Protein AF-A0A0E3S5M7-F1 (afdb_monomer)

Mean predicted aligned error: 16.21 Å

Solvent-accessible surface area (backbone atoms only — not comparable to full-atom values): 11281 Å² total; per-residue (Å²): 143,84,86,84,84,85,82,88,85,82,85,86,76,91,77,83,88,76,83,90,78,82,88,86,84,90,83,92,79,92,79,84,90,77,84,80,77,73,79,74,72,77,73,75,76,74,72,81,72,80,77,76,93,57,102,46,63,68,57,53,36,51,53,53,27,51,52,25,49,52,51,40,53,49,51,66,72,47,45,92,82,45,56,69,70,59,46,53,54,50,47,50,53,25,43,53,44,33,51,52,28,48,52,50,50,44,69,77,42,43,80,60,30,58,74,75,38,46,71,57,46,53,52,50,50,41,59,77,72,57,74,65,90,90,60,58,62,69,62,48,44,56,54,47,55,52,56,50,51,56,51,53,51,50,42,38,75,75,55,75,36,75,83,59,70,73,78,80,71,75,79,78,132

Sequence (173 aa):
MKIQIENNIICEYKLKKYKGDKMDYDTTREKNTGENETYGGAHPELQDLPLPQTDNMLYSILNSLNQNIANFHAYLKFKSYISEETLNTELLKKSMGIHRDFSALLLHTKEEMVFISPDLLEKAEKMLFKGEAGTDFIKYTCKMSKIINDYKGMLYREGYLPDFKWQFMSTDI

Organism: NCBI:txid1434111

Secondary structure (DSSP, 8-state):
------------------------------------------------PPPP--S-HHHHHHHHHHHHHHHHHHHHHTGGGS-HHHHHHHHHHHHHHHHHHHHHHHHHHHHHHHHH-HHHHHHHHHHHH-PPTT--HHHHHHHHHHHHHHHHHHHHHTTSSTTS-GGG-----

Nearest PDB structures (foldseek):
  6dg6-assembly6_F  TM=5.466E-01  e=2.170E+00  synthetic construct
  2e9x-assembly1_A  TM=4.925E-01  e=1.277E+00  Homo sapiens
  6dg6-assembly5_E  TM=5.599E-01  e=3.318E+00  synthetic construct
  3rkg-assembly1_A  TM=4.048E-01  e=2.984E+00  Saccharomyces cerevisiae

Foldseek 3Di:
DDDDDDDDDDDDDDDDDDDDDDDDDDDDDDDDDDDPPPCPPPPVPPPPDDQDDDPDSLVSLVVQLLVLVVVLVVLVVCVVVDDPVVSVVSNVVSLVSNLVSLVVNCVVCVVVCVVQPVPLNVVLCCLNPVDDPPDDSSVSSVVNVVSSLVVVVSCVVVPVPVVVPPPSVPPDD

Radius of gyration: 24.68 Å; Cα contacts (8 Å, |Δi|>4): 71; chains: 1; bounding box: 79×31×65 Å

Structure (mmCIF, N/CA/C/O backbone):
data_AF-A0A0E3S5M7-F1
#
_entry.id   AF-A0A0E3S5M7-F1
#
loop_
_atom_site.group_PDB
_atom_site.id
_atom_site.type_symbol
_atom_site.label_atom_id
_atom_site.label_alt_id
_atom_site.label_comp_id
_atom_site.label_asym_id
_atom_site.label_entity_id
_atom_site.label_seq_id
_atom_site.pdbx_PDB_ins_code
_atom_site.Cartn_x
_atom_site.Cartn_y
_atom_site.Cartn_z
_atom_site.occupancy
_atom_site.B_iso_or_equiv
_atom_site.auth_seq_id
_atom_site.auth_comp_id
_atom_site.auth_asym_id
_atom_site.auth_atom_id
_atom_site.pdbx_PDB_model_num
ATOM 1 N N . MET A 1 1 ? -1.769 2.711 -42.577 1.00 37.72 1 MET A N 1
ATOM 2 C CA . MET A 1 1 ? -2.398 1.646 -41.770 1.00 37.72 1 MET A CA 1
ATOM 3 C C . MET A 1 1 ? -2.622 2.221 -40.376 1.00 37.72 1 MET A C 1
ATOM 5 O O . MET A 1 1 ? -1.666 2.371 -39.633 1.00 37.72 1 MET A O 1
ATOM 9 N N . LYS A 1 2 ? -3.835 2.721 -40.108 1.00 29.19 2 LYS A N 1
ATOM 10 C CA . LYS A 1 2 ? -4.235 3.354 -38.840 1.00 29.19 2 LYS A CA 1
ATOM 11 C C . LYS A 1 2 ? -5.115 2.356 -38.095 1.00 29.19 2 LYS A C 1
ATOM 13 O O . LYS A 1 2 ? -6.069 1.866 -38.690 1.00 29.19 2 LYS A O 1
ATOM 18 N N . ILE A 1 3 ? -4.791 2.058 -36.842 1.00 31.06 3 ILE A N 1
ATOM 19 C CA . ILE A 1 3 ? -5.650 1.269 -35.957 1.00 31.06 3 ILE A CA 1
ATOM 20 C C 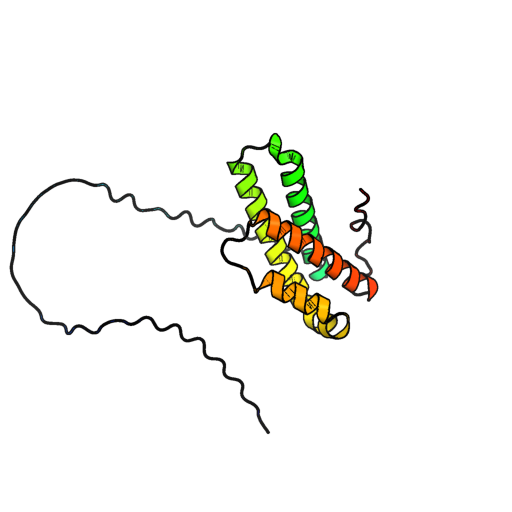. ILE A 1 3 ? -6.232 2.244 -34.935 1.00 31.06 3 ILE A C 1
ATOM 22 O O . ILE A 1 3 ? -5.521 2.789 -34.097 1.00 31.06 3 ILE A O 1
ATOM 26 N N . GLN A 1 4 ? -7.524 2.507 -35.104 1.00 30.06 4 GLN A N 1
ATOM 27 C CA . GLN A 1 4 ? -8.412 3.186 -34.169 1.00 30.06 4 GLN A CA 1
ATOM 28 C C . GLN A 1 4 ? -8.828 2.162 -33.109 1.00 30.06 4 GLN A C 1
ATOM 30 O O . GLN A 1 4 ? -9.297 1.084 -33.466 1.00 30.06 4 GLN A O 1
ATOM 35 N N . ILE A 1 5 ? -8.667 2.490 -31.829 1.00 36.12 5 ILE A N 1
ATOM 36 C CA . ILE A 1 5 ? -9.294 1.747 -30.733 1.00 36.12 5 ILE A CA 1
ATOM 37 C C . ILE A 1 5 ? -10.218 2.728 -30.019 1.00 36.12 5 ILE A C 1
ATOM 39 O O . ILE A 1 5 ? -9.785 3.556 -29.222 1.00 36.12 5 ILE A O 1
ATOM 43 N N . GLU A 1 6 ? -11.495 2.655 -30.377 1.00 35.19 6 GLU A N 1
ATOM 44 C CA . GLU A 1 6 ? -12.609 3.194 -29.605 1.00 35.19 6 GLU A CA 1
ATOM 45 C C . GLU A 1 6 ? -12.968 2.166 -28.528 1.00 35.19 6 GLU A C 1
ATOM 47 O O . GLU A 1 6 ? -13.180 1.000 -28.847 1.00 35.19 6 GLU A O 1
ATOM 52 N N . ASN A 1 7 ? -13.070 2.583 -27.265 1.00 35.44 7 ASN A N 1
ATOM 53 C CA . ASN A 1 7 ? -13.771 1.811 -26.240 1.00 35.44 7 ASN A CA 1
ATOM 54 C C . ASN A 1 7 ? -1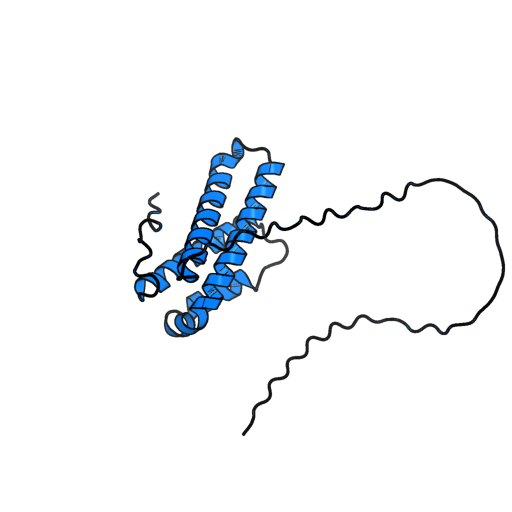4.783 2.717 -25.538 1.00 35.44 7 ASN A C 1
ATOM 56 O O . ASN A 1 7 ? -14.455 3.522 -24.669 1.00 35.44 7 ASN A O 1
ATOM 60 N N . ASN A 1 8 ? -16.025 2.563 -25.994 1.00 31.38 8 ASN A N 1
ATOM 61 C CA . ASN A 1 8 ? -17.264 3.070 -25.423 1.00 31.38 8 ASN A CA 1
ATOM 62 C C . ASN A 1 8 ? -17.500 2.467 -24.028 1.00 31.38 8 ASN A C 1
ATOM 64 O O . ASN A 1 8 ? -17.547 1.246 -23.890 1.00 31.38 8 ASN A O 1
ATOM 68 N N . ILE A 1 9 ? -17.759 3.304 -23.022 1.00 33.91 9 ILE A N 1
ATOM 69 C CA . ILE A 1 9 ? -18.497 2.906 -21.815 1.00 33.91 9 ILE A CA 1
ATOM 70 C C . ILE A 1 9 ? -19.748 3.783 -21.768 1.00 33.91 9 ILE A C 1
ATOM 72 O O . ILE A 1 9 ? -19.705 4.936 -21.349 1.00 33.91 9 ILE A O 1
ATOM 76 N N . ILE A 1 10 ? -20.862 3.232 -22.251 1.00 30.73 10 ILE A N 1
ATOM 77 C CA . ILE A 1 10 ? -22.202 3.803 -22.107 1.00 30.73 10 ILE A CA 1
ATOM 78 C C . ILE A 1 10 ? -22.895 3.014 -20.995 1.00 30.73 10 ILE A C 1
ATOM 80 O O . ILE A 1 10 ? -23.178 1.829 -21.158 1.00 30.73 10 ILE A O 1
ATOM 84 N N . CYS A 1 11 ? -23.179 3.669 -19.870 1.00 31.33 11 CYS A N 1
ATOM 85 C CA . CYS A 1 11 ? -24.118 3.164 -18.871 1.00 31.33 11 CYS A CA 1
ATOM 86 C C . CYS A 1 11 ? -25.524 3.658 -19.239 1.00 31.33 11 CYS A C 1
ATOM 88 O O . CYS A 1 11 ? -25.847 4.831 -19.053 1.00 31.33 11 CYS A O 1
ATOM 90 N N . GLU A 1 12 ? -26.358 2.770 -19.786 1.00 29.08 12 GLU A N 1
ATOM 91 C CA . GLU A 1 12 ? -27.771 3.039 -20.057 1.00 29.08 12 GLU A CA 1
ATOM 92 C C . GLU A 1 12 ? -28.584 3.103 -18.753 1.00 29.08 12 GLU A C 1
ATOM 94 O O . GLU A 1 12 ? -28.716 2.108 -18.042 1.00 29.08 12 GLU A O 1
ATOM 99 N N . TYR A 1 13 ? -29.230 4.241 -18.487 1.00 35.09 13 TYR A N 1
ATOM 100 C CA . TYR A 1 13 ? -30.396 4.300 -17.604 1.00 35.09 13 TYR A CA 1
ATOM 1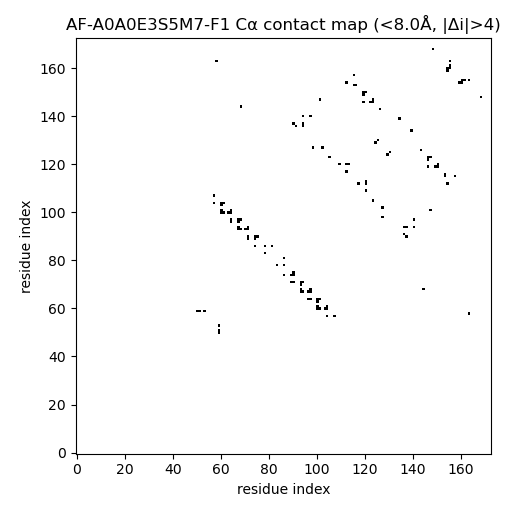01 C C . TYR A 1 13 ? -31.656 4.513 -18.451 1.00 35.09 13 TYR A C 1
ATOM 103 O O . TYR A 1 13 ? -31.838 5.544 -19.098 1.00 35.09 13 TYR A O 1
ATOM 111 N N . LYS A 1 14 ? -32.543 3.508 -18.452 1.00 30.98 14 LYS A N 1
ATOM 112 C CA . LYS A 1 14 ? -33.859 3.542 -19.109 1.00 30.98 14 LYS A CA 1
ATOM 113 C C . LYS A 1 14 ? -34.787 4.552 -18.424 1.00 30.98 14 LYS A C 1
ATOM 115 O O . LYS A 1 14 ? -35.396 4.240 -17.404 1.00 30.98 14 LYS A O 1
ATOM 120 N N . LEU A 1 15 ? -34.988 5.714 -19.042 1.00 31.95 15 LEU A N 1
ATOM 121 C CA . LEU A 1 15 ? -36.120 6.602 -18.761 1.00 31.95 15 LEU A CA 1
ATOM 122 C C . LEU A 1 15 ? -37.322 6.192 -19.627 1.00 31.95 15 LEU A C 1
ATOM 124 O O . LEU A 1 15 ? -37.311 6.325 -20.851 1.00 31.95 15 LEU A O 1
ATOM 128 N N . LYS A 1 16 ? -38.375 5.671 -18.985 1.00 34.09 16 LYS A N 1
ATOM 129 C CA . LYS A 1 16 ? -39.684 5.451 -19.616 1.00 34.09 16 LYS A CA 1
ATOM 130 C C . LYS A 1 16 ? -40.310 6.807 -19.962 1.00 34.09 16 LYS A C 1
ATOM 132 O O . LYS A 1 16 ? -40.536 7.639 -19.092 1.00 34.09 16 LYS A O 1
ATOM 137 N N . LYS A 1 17 ? -40.616 6.992 -21.244 1.00 29.95 17 LYS A N 1
ATOM 138 C CA . LYS A 1 17 ? -41.336 8.132 -21.820 1.00 29.95 17 LYS A CA 1
ATOM 139 C C . LYS A 1 17 ? -42.820 8.044 -21.437 1.00 29.95 17 LYS A C 1
ATOM 141 O O . LYS A 1 17 ? -43.494 7.124 -21.891 1.00 29.95 17 LYS A O 1
ATOM 146 N N . TYR A 1 18 ? -43.332 8.998 -20.661 1.00 30.27 18 TYR A N 1
ATOM 147 C CA . TYR A 1 18 ? -44.772 9.262 -20.570 1.00 30.27 18 TYR A CA 1
ATOM 148 C C . TYR A 1 18 ? -45.062 10.683 -21.052 1.00 30.27 18 TYR A C 1
ATOM 150 O O . TYR A 1 18 ? -44.398 11.642 -20.663 1.00 30.27 18 TYR A O 1
ATOM 158 N N . LYS A 1 19 ? -46.004 10.756 -21.999 1.00 31.89 19 LYS A N 1
ATOM 159 C CA . LYS A 1 19 ? -46.528 11.965 -22.633 1.00 31.89 19 LYS A CA 1
ATOM 160 C C . LYS A 1 19 ? -47.113 12.891 -21.569 1.00 31.89 19 LYS A C 1
ATOM 162 O O . LYS A 1 19 ? -47.796 12.423 -20.665 1.00 31.89 19 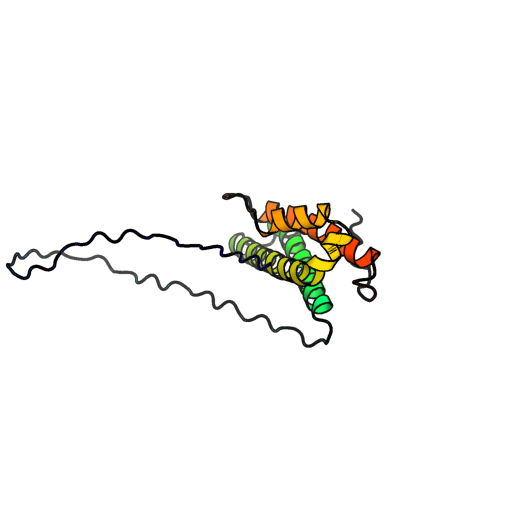LYS A O 1
ATOM 167 N N . GLY A 1 20 ? -46.863 14.187 -21.713 1.00 31.78 20 GLY A N 1
ATOM 168 C CA . GLY A 1 20 ? -47.621 15.194 -20.990 1.00 31.78 20 GLY A CA 1
ATOM 169 C C . GLY A 1 20 ? -49.042 15.265 -21.538 1.00 31.78 20 GLY A C 1
ATOM 170 O O . GLY A 1 20 ? -49.208 15.512 -22.728 1.00 31.78 20 GLY A O 1
ATOM 171 N N . ASP A 1 21 ? -50.013 15.085 -20.649 1.00 32.88 21 ASP A N 1
ATOM 172 C CA . ASP A 1 21 ? -51.368 15.619 -20.753 1.00 32.88 21 ASP A CA 1
ATOM 173 C C . ASP A 1 21 ? -51.655 16.392 -19.452 1.00 32.88 21 ASP A C 1
ATOM 175 O O . ASP A 1 21 ? -51.240 15.989 -18.363 1.00 32.88 21 ASP A O 1
ATOM 179 N N . LYS A 1 22 ? -52.280 17.566 -19.588 1.00 34.81 22 LYS A N 1
ATOM 180 C CA . LYS A 1 22 ? -52.694 18.469 -18.499 1.00 34.81 22 LYS A CA 1
ATOM 181 C C . LYS A 1 22 ? -54.054 18.047 -17.914 1.00 34.81 22 LYS A C 1
ATOM 183 O O . LYS A 1 22 ? -54.869 17.521 -18.662 1.00 34.81 22 LYS A O 1
ATOM 188 N N . MET A 1 23 ? -54.306 18.522 -16.677 1.00 30.58 23 MET A N 1
ATOM 189 C CA . MET A 1 23 ? -55.615 18.724 -15.996 1.00 30.58 23 MET A CA 1
ATOM 190 C C . MET A 1 23 ? -56.307 17.439 -15.481 1.00 30.58 23 MET A C 1
ATOM 192 O O . MET A 1 23 ? -56.261 16.428 -16.161 1.00 30.58 23 MET A O 1
ATOM 196 N N . ASP A 1 24 ? -56.977 17.345 -14.322 1.00 32.12 24 ASP A N 1
ATOM 197 C CA . ASP A 1 24 ? -57.470 18.277 -13.286 1.00 32.12 24 ASP A CA 1
ATOM 198 C C . ASP A 1 24 ? -58.017 17.437 -12.082 1.00 32.12 24 ASP A C 1
ATOM 200 O O . ASP A 1 24 ? -58.165 16.220 -12.208 1.00 32.12 24 ASP A O 1
ATOM 204 N N . TYR A 1 25 ? -58.383 18.112 -10.983 1.00 33.31 25 TYR A N 1
ATOM 205 C CA . TYR A 1 25 ? -59.246 17.717 -9.847 1.00 33.31 25 TYR A CA 1
ATOM 206 C C . TYR A 1 25 ? -58.689 16.936 -8.634 1.00 33.31 25 TYR A C 1
ATOM 208 O O . TYR A 1 25 ? -58.639 15.712 -8.584 1.00 33.31 25 TYR A O 1
ATOM 216 N N . ASP A 1 26 ? -58.372 17.726 -7.601 1.00 36.19 26 ASP A N 1
ATOM 217 C CA . ASP A 1 26 ? -59.032 17.762 -6.280 1.00 36.19 26 ASP A CA 1
ATOM 218 C C . ASP A 1 26 ? -59.331 16.435 -5.547 1.00 36.19 26 ASP A C 1
ATOM 220 O O . ASP A 1 26 ? -60.280 15.722 -5.870 1.00 36.19 26 ASP A O 1
ATOM 224 N N . THR A 1 27 ? -58.602 16.158 -4.455 1.00 32.38 27 THR A N 1
ATOM 225 C CA . THR A 1 27 ? -59.220 15.631 -3.221 1.00 32.38 27 THR A CA 1
ATOM 226 C C . THR A 1 27 ? -58.325 15.814 -1.990 1.00 32.38 27 THR A C 1
ATOM 228 O O . THR A 1 27 ? -57.187 15.356 -1.909 1.00 32.38 27 THR A O 1
ATOM 231 N N . THR A 1 28 ? -58.912 16.469 -0.999 1.00 42.66 28 THR A N 1
ATOM 232 C CA . THR A 1 28 ? -58.506 16.649 0.395 1.00 42.66 28 THR A CA 1
ATOM 233 C C . THR A 1 28 ? -58.252 15.335 1.140 1.00 42.66 28 THR A C 1
ATOM 235 O O . THR A 1 28 ? -59.132 14.478 1.197 1.00 42.66 28 THR A O 1
ATOM 238 N N . ARG A 1 29 ? -57.113 15.229 1.848 1.00 34.44 29 ARG A N 1
ATOM 239 C CA . ARG A 1 29 ? -57.046 14.555 3.161 1.00 34.44 29 ARG A CA 1
ATOM 240 C C . ARG A 1 29 ? -55.786 14.933 3.946 1.00 34.44 29 ARG A C 1
ATOM 242 O O . ARG A 1 29 ? -54.676 14.548 3.602 1.00 34.44 29 ARG A O 1
ATOM 249 N N . GLU A 1 30 ? -55.996 15.653 5.042 1.00 39.62 30 GLU A N 1
ATOM 250 C CA . GLU A 1 30 ? -55.030 15.860 6.121 1.00 39.62 30 GLU A CA 1
ATOM 251 C C . GLU A 1 30 ? -54.595 14.529 6.760 1.00 39.62 30 GLU A C 1
ATOM 253 O O . GLU A 1 30 ? -55.440 13.664 7.018 1.00 39.62 30 GLU A O 1
ATOM 258 N N . LYS A 1 31 ? -53.302 14.408 7.105 1.00 35.53 31 LYS A N 1
ATOM 259 C CA . LYS A 1 31 ? -52.822 14.150 8.481 1.00 35.53 31 LYS A CA 1
ATOM 260 C C . LYS A 1 31 ? -51.293 13.986 8.542 1.00 35.53 31 LYS A C 1
ATOM 262 O O . LYS A 1 31 ? -50.751 12.999 8.071 1.00 35.53 31 LYS A O 1
ATOM 267 N N . ASN A 1 32 ? -50.674 14.957 9.212 1.00 31.38 32 ASN A N 1
ATOM 268 C CA . ASN A 1 32 ? -49.703 14.828 10.304 1.00 31.38 32 ASN A CA 1
ATOM 269 C C . ASN A 1 32 ? -48.441 13.952 10.162 1.00 31.38 32 ASN A C 1
ATOM 271 O O . ASN A 1 32 ? -48.495 12.731 10.236 1.00 31.38 32 ASN A O 1
ATOM 275 N N . THR A 1 33 ? -47.322 14.685 10.222 1.00 36.62 33 THR A N 1
ATOM 276 C CA . THR A 1 33 ? -46.154 14.459 11.093 1.00 36.62 33 THR A CA 1
ATOM 277 C C . THR A 1 33 ? -45.180 13.351 10.704 1.00 36.62 33 THR A C 1
ATOM 279 O O . THR A 1 33 ? -45.453 12.163 10.829 1.00 36.62 33 THR A O 1
ATOM 282 N N . GLY A 1 34 ? -43.975 13.784 10.345 1.00 33.91 34 GLY A N 1
ATOM 283 C CA . GLY A 1 34 ? -42.786 12.954 10.220 1.00 33.91 34 GLY A CA 1
ATOM 284 C C . GLY A 1 34 ? -41.671 13.805 9.642 1.00 33.91 34 GLY A C 1
ATOM 285 O O . GLY A 1 34 ? -41.624 14.025 8.437 1.00 33.91 34 GLY A O 1
ATOM 286 N N . GLU A 1 35 ? -40.867 14.374 10.528 1.00 38.19 35 GLU A N 1
ATOM 287 C CA . GLU A 1 35 ? -39.741 15.258 10.251 1.00 38.19 35 GLU A CA 1
ATOM 288 C C . GLU A 1 35 ? -38.863 14.689 9.128 1.00 38.19 35 GLU A C 1
ATOM 290 O O . GLU A 1 35 ? -38.336 13.583 9.219 1.00 38.19 35 GLU A O 1
ATOM 295 N N . ASN A 1 36 ? -38.729 15.447 8.037 1.00 35.72 36 ASN A N 1
ATOM 296 C CA . ASN A 1 36 ? -37.753 15.160 6.998 1.00 35.72 36 ASN A CA 1
ATOM 297 C C . ASN A 1 36 ? -36.390 15.586 7.554 1.00 35.72 36 ASN A C 1
ATOM 299 O O . ASN A 1 36 ? -35.961 16.726 7.350 1.00 35.72 36 ASN A O 1
ATOM 303 N N . GLU A 1 37 ? -35.751 14.699 8.320 1.00 43.16 37 GLU A N 1
ATOM 304 C CA . GLU A 1 37 ? -34.322 14.790 8.593 1.00 43.16 37 GLU A CA 1
ATOM 305 C C . GLU A 1 37 ? -33.623 14.819 7.238 1.00 43.16 37 GLU A C 1
ATOM 307 O O . GLU A 1 37 ? -33.449 13.812 6.551 1.00 43.16 37 GLU A O 1
ATOM 312 N N . THR A 1 38 ? -33.290 16.032 6.813 1.00 40.59 38 THR A N 1
ATOM 313 C CA . THR A 1 38 ? -32.437 16.250 5.661 1.00 40.59 38 THR A CA 1
ATOM 314 C C . THR A 1 38 ? -31.123 15.600 6.041 1.00 40.59 38 THR A C 1
ATOM 316 O O . THR A 1 38 ? -30.407 16.130 6.888 1.00 40.59 38 THR A O 1
ATOM 319 N N . TYR A 1 39 ? -30.852 14.416 5.486 1.00 42.06 39 TYR A N 1
ATOM 320 C CA . TYR A 1 39 ? -29.564 13.753 5.599 1.00 42.06 39 TYR A CA 1
ATOM 321 C C . TYR A 1 39 ? -28.527 14.729 5.047 1.00 42.06 39 TYR A C 1
ATOM 323 O O . TYR A 1 39 ? -28.311 14.829 3.837 1.00 42.06 39 TYR A O 1
ATOM 331 N N . GLY A 1 40 ? -27.954 15.522 5.952 1.00 44.53 40 GLY A N 1
ATOM 332 C CA . GLY A 1 40 ? -26.808 16.371 5.717 1.00 44.53 40 GLY A CA 1
ATOM 333 C C . GLY A 1 40 ? -25.648 15.428 5.529 1.00 44.53 40 GLY A C 1
ATOM 334 O O . GLY A 1 40 ? -24.921 15.150 6.478 1.00 44.53 40 GLY A O 1
ATOM 335 N N . GLY A 1 41 ? -25.562 14.849 4.329 1.00 43.53 41 GLY A N 1
ATOM 336 C CA . GLY A 1 41 ? -24.452 14.014 3.930 1.00 43.53 41 GLY A CA 1
ATOM 337 C C . GLY A 1 41 ? -23.200 14.793 4.268 1.00 43.53 41 GLY A C 1
ATOM 338 O O . GLY A 1 41 ? -22.937 15.835 3.668 1.00 43.53 41 GLY A O 1
ATOM 339 N N . ALA A 1 42 ? -22.487 14.336 5.295 1.00 47.19 42 ALA A N 1
ATOM 340 C CA . ALA A 1 42 ? -21.174 14.846 5.589 1.00 47.19 42 ALA A CA 1
ATOM 341 C C . ALA A 1 42 ? -20.372 14.552 4.328 1.00 47.19 42 ALA A C 1
ATOM 343 O O . ALA A 1 42 ? -20.021 13.401 4.089 1.00 47.19 42 ALA A O 1
ATOM 344 N N . HIS A 1 43 ? -20.165 15.563 3.484 1.00 48.97 43 HIS A N 1
ATOM 345 C CA . HIS A 1 43 ? -19.034 15.580 2.580 1.00 48.97 43 HIS A CA 1
ATOM 346 C C . HIS A 1 43 ? -17.837 15.503 3.517 1.00 48.97 43 HIS A C 1
ATOM 348 O O . HIS A 1 43 ? -17.564 16.492 4.202 1.00 48.97 43 HIS A O 1
ATOM 354 N N . PRO A 1 44 ? -17.147 14.356 3.635 1.00 51.78 44 PRO A N 1
ATOM 355 C CA . PRO A 1 44 ? -15.845 14.397 4.251 1.00 51.78 44 PRO A CA 1
ATOM 356 C C . PRO A 1 44 ? -15.052 15.219 3.245 1.00 51.78 44 PRO A C 1
ATOM 358 O O . PRO A 1 44 ? -14.764 14.738 2.148 1.00 51.78 44 PRO A O 1
ATOM 361 N N . GLU A 1 45 ? -14.816 16.492 3.551 1.00 50.72 45 GLU A N 1
ATOM 362 C CA . GLU A 1 45 ? -13.810 17.277 2.858 1.00 50.72 45 GLU A CA 1
ATOM 363 C C . GLU A 1 45 ? -12.529 16.458 2.993 1.00 50.72 45 GLU A C 1
ATOM 365 O O . GLU A 1 45 ? -11.904 16.399 4.056 1.00 50.72 45 GLU A O 1
ATOM 370 N N . LEU A 1 46 ? -12.219 15.683 1.952 1.00 50.72 46 LEU A N 1
ATOM 371 C CA . LEU A 1 46 ? -10.966 14.969 1.851 1.00 50.72 46 LEU A CA 1
ATOM 372 C C . LEU A 1 46 ? -9.928 16.076 1.835 1.00 50.72 46 LEU A C 1
ATOM 374 O O . LEU A 1 46 ? -9.774 16.756 0.828 1.00 50.72 46 LEU A O 1
ATOM 378 N N . GLN A 1 47 ? -9.302 16.314 2.989 1.00 48.91 47 GLN A N 1
ATOM 379 C CA . GLN A 1 47 ? -8.251 17.309 3.102 1.00 48.91 47 GLN A CA 1
ATOM 380 C C . GLN A 1 47 ? -7.222 17.004 2.023 1.00 48.91 47 GLN A C 1
ATOM 382 O O . GLN A 1 47 ? -6.663 15.899 1.997 1.00 48.91 47 GLN A O 1
ATOM 387 N N . ASP A 1 48 ? -6.994 17.980 1.148 1.00 48.69 48 ASP A N 1
ATOM 388 C CA . ASP A 1 48 ? -5.897 17.939 0.200 1.00 48.69 48 ASP A CA 1
ATOM 389 C C . ASP A 1 48 ? -4.615 17.770 1.011 1.00 48.69 48 ASP A C 1
ATOM 391 O O . ASP A 1 48 ? -4.164 18.663 1.731 1.00 48.69 48 ASP A O 1
ATOM 395 N N . LEU A 1 49 ? -4.067 16.557 0.970 1.00 48.66 49 LEU A N 1
ATOM 396 C CA . LEU A 1 49 ? -2.804 16.267 1.621 1.00 48.66 49 LEU A CA 1
ATOM 397 C C . LEU A 1 49 ? -1.741 17.077 0.875 1.00 48.66 49 LEU A C 1
ATOM 399 O O . LEU A 1 49 ? -1.628 16.915 -0.344 1.00 48.66 49 LEU A O 1
ATOM 403 N N . PRO A 1 50 ? -0.979 17.947 1.563 1.00 43.12 50 PRO A N 1
ATOM 404 C CA . PRO A 1 50 ? 0.007 18.778 0.900 1.00 43.12 50 PRO A CA 1
ATOM 405 C C . PRO A 1 50 ? 0.993 17.874 0.164 1.00 43.12 50 PRO A C 1
ATOM 407 O O . PRO A 1 50 ? 1.645 17.017 0.766 1.00 43.12 50 PRO A O 1
ATOM 410 N N . LEU A 1 51 ? 1.071 18.053 -1.154 1.00 45.59 51 LEU A N 1
ATOM 411 C CA . LEU A 1 51 ? 2.088 17.416 -1.975 1.00 45.59 51 LEU A CA 1
ATOM 412 C C . LEU A 1 51 ? 3.455 17.945 -1.508 1.00 45.59 51 LEU A C 1
ATOM 414 O O . LEU A 1 51 ? 3.651 19.163 -1.489 1.00 45.59 51 LEU A O 1
ATOM 418 N N . PRO A 1 52 ? 4.397 17.079 -1.093 1.00 43.62 52 PRO A N 1
ATOM 419 C CA . PRO A 1 52 ? 5.707 17.536 -0.651 1.00 43.62 52 PRO A CA 1
ATOM 420 C C . PRO A 1 52 ? 6.465 18.204 -1.803 1.00 43.62 52 PRO A C 1
ATOM 422 O O . PRO A 1 52 ? 6.540 17.654 -2.901 1.00 43.62 52 PRO A O 1
ATOM 425 N N . GLN A 1 53 ? 7.071 19.363 -1.542 1.00 43.97 53 GLN A N 1
ATOM 426 C CA . GLN A 1 53 ? 8.030 19.991 -2.449 1.00 43.97 53 GLN A CA 1
ATOM 427 C C . GLN A 1 53 ? 9.352 19.214 -2.422 1.00 43.97 53 GLN A C 1
ATOM 429 O O . GLN A 1 53 ? 10.186 19.436 -1.550 1.00 43.97 53 GLN A O 1
ATOM 434 N N . THR A 1 54 ? 9.545 18.306 -3.375 1.00 44.28 54 THR A N 1
ATOM 435 C CA . THR A 1 54 ? 10.862 17.755 -3.729 1.00 44.28 54 THR A CA 1
ATOM 436 C C . THR A 1 54 ? 10.878 17.397 -5.211 1.00 44.28 54 THR A C 1
ATOM 438 O O . THR A 1 54 ? 9.925 16.791 -5.694 1.00 44.28 54 THR A O 1
ATOM 441 N N . ASP A 1 55 ? 11.986 17.684 -5.899 1.00 53.44 55 ASP A N 1
ATOM 442 C CA . ASP A 1 55 ? 12.219 17.425 -7.335 1.00 53.44 55 ASP A CA 1
ATOM 443 C C . ASP A 1 55 ? 12.216 15.929 -7.732 1.00 53.44 55 ASP A C 1
ATOM 445 O O . ASP A 1 55 ? 12.509 15.575 -8.871 1.00 53.44 55 ASP A O 1
ATOM 449 N N . ASN A 1 56 ? 11.860 15.024 -6.813 1.00 75.25 56 ASN A N 1
ATOM 450 C CA . ASN A 1 56 ? 11.733 13.595 -7.069 1.00 75.25 56 ASN A CA 1
ATOM 451 C C . ASN A 1 56 ? 10.387 13.073 -6.540 1.00 75.25 56 ASN A C 1
ATOM 453 O O . ASN A 1 56 ? 10.282 12.561 -5.425 1.00 75.25 56 ASN A O 1
ATOM 457 N N . MET A 1 57 ? 9.346 13.214 -7.364 1.00 83.44 57 MET A N 1
ATOM 458 C CA . MET A 1 57 ? 7.973 12.770 -7.084 1.00 83.44 57 MET A CA 1
ATOM 459 C C . MET A 1 57 ? 7.906 11.308 -6.608 1.00 83.44 57 MET A C 1
ATOM 461 O O . MET A 1 57 ? 7.136 10.984 -5.703 1.00 83.44 57 MET A O 1
ATOM 465 N N . LEU A 1 58 ? 8.759 10.434 -7.156 1.00 84.94 58 LEU A N 1
ATOM 466 C CA . LEU A 1 58 ? 8.847 9.023 -6.776 1.00 84.94 58 LEU A CA 1
ATOM 467 C C . LEU A 1 58 ? 9.277 8.853 -5.312 1.00 84.94 58 LEU A C 1
ATOM 469 O O . LEU A 1 58 ? 8.718 8.029 -4.587 1.00 84.94 58 LEU A O 1
ATOM 473 N N . TYR A 1 59 ? 10.217 9.680 -4.849 1.00 83.69 59 TYR A N 1
ATOM 474 C CA . TYR A 1 59 ? 10.647 9.695 -3.453 1.00 83.69 59 TYR A CA 1
ATOM 475 C C . TYR A 1 59 ? 9.515 10.135 -2.517 1.00 83.69 59 TYR A C 1
ATOM 477 O O . TYR A 1 59 ? 9.287 9.507 -1.482 1.00 83.69 59 TYR A O 1
ATOM 485 N N . SER A 1 60 ? 8.759 11.173 -2.890 1.00 86.75 60 SER A N 1
ATOM 486 C CA . SER A 1 60 ? 7.605 11.642 -2.113 1.00 86.75 60 SER A CA 1
ATOM 487 C C . SER A 1 60 ? 6.519 10.568 -1.998 1.00 86.75 60 SER A C 1
ATOM 489 O O . SER A 1 60 ? 6.019 10.323 -0.896 1.00 86.75 60 SER A O 1
ATOM 491 N N . ILE A 1 61 ? 6.203 9.891 -3.109 1.00 91.81 61 ILE A N 1
ATOM 492 C CA . ILE A 1 61 ? 5.248 8.774 -3.147 1.00 91.81 61 ILE A CA 1
ATOM 493 C C . ILE A 1 61 ? 5.709 7.656 -2.213 1.00 91.81 61 ILE A C 1
ATOM 495 O O . ILE A 1 61 ? 4.946 7.209 -1.360 1.00 91.81 61 ILE A O 1
ATOM 499 N N . LEU A 1 62 ? 6.969 7.230 -2.321 1.00 90.00 62 LEU A N 1
ATOM 500 C CA . LEU A 1 62 ? 7.507 6.152 -1.493 1.00 90.00 62 LEU A CA 1
ATOM 501 C C . LEU A 1 62 ? 7.547 6.510 -0.015 1.00 90.00 62 LEU A C 1
ATOM 503 O O . LEU A 1 62 ? 7.237 5.670 0.829 1.00 90.00 62 LEU A O 1
ATOM 507 N N . ASN A 1 63 ? 7.914 7.743 0.320 1.00 90.56 63 ASN A N 1
ATOM 508 C CA . ASN A 1 63 ? 7.917 8.194 1.702 1.00 90.56 63 ASN A CA 1
ATOM 509 C C . ASN A 1 63 ? 6.498 8.163 2.292 1.00 90.56 63 ASN A C 1
ATOM 511 O O . ASN A 1 63 ? 6.297 7.588 3.362 1.00 90.56 63 ASN A O 1
ATOM 515 N N . SER A 1 64 ? 5.505 8.698 1.570 1.00 93.44 64 SER A N 1
ATOM 516 C CA . SER A 1 64 ? 4.101 8.659 2.007 1.00 93.44 64 SER A CA 1
ATOM 517 C C . SER A 1 64 ? 3.583 7.222 2.133 1.00 93.44 64 SER A C 1
ATOM 519 O O . SER A 1 64 ? 3.020 6.855 3.167 1.00 93.44 64 SER A O 1
ATOM 521 N N . LEU A 1 65 ? 3.892 6.369 1.153 1.00 94.75 65 LEU A N 1
ATOM 522 C CA . LEU A 1 65 ? 3.519 4.957 1.145 1.00 94.75 65 LEU A CA 1
ATOM 523 C C . LEU A 1 65 ? 4.081 4.212 2.360 1.00 94.75 65 LEU A C 1
ATOM 525 O O . LEU A 1 65 ? 3.350 3.505 3.053 1.00 94.75 65 LEU A O 1
ATOM 529 N N . ASN A 1 66 ? 5.370 4.389 2.659 1.00 92.62 66 ASN A N 1
ATOM 530 C CA . ASN A 1 66 ? 6.005 3.740 3.805 1.00 92.62 66 ASN A CA 1
ATOM 531 C C . ASN A 1 66 ? 5.440 4.245 5.135 1.00 92.62 66 ASN A C 1
ATOM 533 O O . ASN A 1 66 ? 5.201 3.436 6.031 1.00 92.62 66 ASN A O 1
ATOM 537 N N . GLN A 1 67 ? 5.168 5.546 5.256 1.00 93.50 67 GLN A N 1
ATOM 538 C CA . GLN A 1 67 ? 4.506 6.099 6.440 1.00 93.50 67 GLN A CA 1
ATOM 539 C C . GLN A 1 67 ? 3.100 5.518 6.622 1.00 93.50 67 GLN A C 1
ATOM 541 O O . GLN A 1 67 ? 2.730 5.137 7.733 1.00 93.50 67 GLN A O 1
ATOM 546 N N . ASN A 1 68 ? 2.314 5.409 5.549 1.00 95.19 68 ASN A N 1
ATOM 547 C CA . ASN A 1 68 ? 0.969 4.843 5.610 1.00 95.19 68 ASN A CA 1
ATOM 548 C C . ASN A 1 68 ? 0.993 3.353 5.991 1.00 95.19 68 ASN A C 1
ATOM 550 O O . ASN A 1 68 ? 0.216 2.947 6.856 1.00 95.19 68 ASN A O 1
ATOM 554 N N . ILE A 1 69 ? 1.925 2.563 5.443 1.00 95.06 69 ILE A N 1
ATOM 555 C CA . ILE A 1 69 ? 2.132 1.151 5.816 1.00 95.06 69 ILE A CA 1
ATOM 556 C C . ILE A 1 69 ? 2.549 1.021 7.285 1.00 95.06 69 ILE A C 1
ATOM 558 O O . ILE A 1 69 ? 1.947 0.243 8.028 1.00 95.06 69 ILE A O 1
ATOM 562 N N . ALA A 1 70 ? 3.551 1.787 7.725 1.00 94.00 70 ALA A N 1
ATOM 563 C CA . ALA A 1 70 ? 4.044 1.735 9.099 1.00 94.00 70 ALA A CA 1
ATOM 564 C C . ALA A 1 70 ? 2.936 2.084 10.102 1.00 94.00 70 ALA A C 1
ATOM 566 O O . ALA A 1 70 ? 2.710 1.348 11.064 1.00 94.00 70 ALA A O 1
ATOM 567 N N . ASN A 1 71 ? 2.187 3.157 9.832 1.00 94.69 71 ASN A N 1
ATOM 568 C CA . ASN A 1 71 ? 1.061 3.567 10.664 1.00 94.69 71 ASN A CA 1
ATOM 569 C C . ASN A 1 71 ? -0.040 2.503 10.685 1.00 94.69 71 ASN A C 1
ATOM 571 O O . ASN A 1 71 ? -0.516 2.152 11.760 1.00 94.69 71 ASN A O 1
ATOM 575 N N . PHE A 1 72 ? -0.415 1.946 9.530 1.00 96.06 72 PHE A N 1
ATOM 576 C CA . PHE A 1 72 ? -1.415 0.880 9.450 1.00 96.06 72 PHE A CA 1
ATOM 577 C C . PHE A 1 72 ? -1.042 -0.317 10.341 1.00 96.06 72 PHE A C 1
ATOM 579 O O . PHE A 1 72 ? -1.853 -0.770 11.150 1.00 96.06 72 PHE A O 1
ATOM 586 N N . HIS A 1 73 ? 0.209 -0.782 10.271 1.00 94.06 73 HIS A N 1
ATOM 587 C CA . HIS A 1 73 ? 0.684 -1.869 11.130 1.00 94.06 73 HIS A CA 1
ATOM 588 C C . HIS A 1 73 ? 0.772 -1.477 12.611 1.00 94.06 73 HIS A C 1
ATOM 590 O O . HIS A 1 73 ? 0.486 -2.314 13.469 1.00 94.06 73 HIS A O 1
ATOM 596 N N . ALA A 1 74 ? 1.102 -0.224 12.933 1.00 95.44 74 ALA A N 1
ATOM 597 C CA . ALA A 1 74 ? 1.068 0.271 14.308 1.00 95.44 74 ALA A CA 1
ATOM 598 C C . ALA A 1 74 ? -0.358 0.235 14.887 1.00 95.44 74 ALA A C 1
ATOM 600 O O . ALA A 1 74 ? -0.554 -0.300 15.978 1.00 95.44 74 ALA A O 1
ATOM 601 N N . TYR A 1 75 ? -1.366 0.697 14.139 1.00 95.31 75 TYR A N 1
ATOM 602 C CA . TYR A 1 75 ? -2.773 0.608 14.553 1.00 95.31 75 TYR A CA 1
ATOM 603 C C . TYR A 1 75 ? -3.214 -0.842 14.780 1.00 95.31 75 TYR A C 1
ATOM 605 O O . TYR A 1 75 ? -3.858 -1.138 15.785 1.00 95.31 75 TYR A O 1
ATOM 613 N N . LEU A 1 76 ? -2.811 -1.773 13.909 1.00 94.38 76 LEU A N 1
ATOM 614 C CA . LEU A 1 76 ? -3.097 -3.197 14.112 1.00 94.38 76 LEU A CA 1
ATOM 615 C C . LEU A 1 76 ? -2.420 -3.769 15.362 1.00 94.38 76 LEU A C 1
ATOM 617 O O . LEU A 1 76 ? -3.032 -4.570 16.071 1.00 94.38 76 LEU A O 1
ATOM 621 N N . LYS A 1 77 ? -1.177 -3.361 15.642 1.00 95.19 77 LYS A N 1
ATOM 622 C CA . LYS A 1 77 ? -0.409 -3.811 16.810 1.00 95.19 77 LYS A CA 1
ATOM 623 C C . LYS A 1 77 ? -1.019 -3.321 18.123 1.00 95.19 77 LYS A C 1
ATOM 625 O O . LYS A 1 77 ? -1.071 -4.081 19.084 1.00 95.19 77 LYS A O 1
ATOM 630 N N . PHE A 1 78 ? -1.502 -2.081 18.157 1.00 94.94 78 PHE A N 1
ATOM 631 C CA . PHE A 1 78 ? -2.034 -1.446 19.367 1.00 94.94 78 PHE A CA 1
ATOM 632 C C . PHE A 1 78 ? -3.565 -1.429 19.441 1.00 94.94 78 PHE A C 1
ATOM 634 O O . PHE A 1 78 ? -4.126 -0.737 20.286 1.00 94.94 78 PHE A O 1
ATOM 641 N N . LYS A 1 79 ? -4.253 -2.222 18.610 1.00 94.31 79 LYS A N 1
ATOM 642 C CA . LYS A 1 79 ? -5.722 -2.245 18.511 1.00 94.31 79 LYS A CA 1
ATOM 643 C C . LYS A 1 79 ? -6.463 -2.421 19.841 1.00 94.31 79 LYS A C 1
ATOM 645 O O . LYS A 1 79 ? -7.565 -1.920 19.982 1.00 94.31 79 LYS A O 1
ATOM 650 N N . SER A 1 80 ? -5.871 -3.114 20.818 1.00 96.00 80 SER A N 1
ATOM 651 C CA . SER A 1 80 ? -6.467 -3.327 22.146 1.00 96.00 80 SER A CA 1
ATOM 652 C C . SER A 1 80 ? -6.509 -2.068 23.017 1.00 96.00 80 SER A C 1
ATOM 654 O O . SER A 1 80 ? -7.197 -2.060 24.031 1.00 96.00 80 SER A O 1
ATOM 656 N N . TYR A 1 81 ? -5.756 -1.031 22.652 1.00 96.06 81 TYR A N 1
ATOM 657 C CA . TYR A 1 81 ? -5.634 0.224 23.397 1.00 96.06 81 TYR A CA 1
ATOM 658 C C . TYR A 1 81 ? -6.392 1.384 22.738 1.00 96.06 81 TYR A C 1
ATOM 660 O O . TYR A 1 81 ? -6.307 2.516 23.207 1.00 96.06 81 TYR A O 1
ATOM 668 N N . ILE A 1 82 ? -7.097 1.127 21.634 1.00 94.56 82 ILE A N 1
ATOM 669 C CA . ILE A 1 82 ? -7.752 2.139 20.799 1.00 94.56 82 ILE A CA 1
ATOM 670 C C . ILE A 1 82 ? -9.239 1.792 20.725 1.00 94.56 82 ILE A C 1
ATOM 672 O O . ILE A 1 82 ? -9.593 0.617 20.627 1.00 94.56 82 ILE A O 1
ATOM 676 N N . SER A 1 83 ? -10.119 2.795 20.780 1.00 96.38 83 SER A N 1
ATOM 677 C CA . SER A 1 83 ? -11.550 2.545 20.594 1.00 96.38 83 SER A CA 1
ATOM 678 C C . SER A 1 83 ? -11.827 2.004 19.190 1.00 96.38 83 SER A C 1
ATOM 680 O O . SER A 1 83 ? -11.167 2.394 18.226 1.00 96.38 83 SER A O 1
ATOM 682 N N . GLU A 1 84 ? -12.812 1.116 19.066 1.00 94.44 84 GLU A N 1
ATOM 683 C CA . GLU A 1 84 ? -13.133 0.450 17.797 1.00 94.44 84 GLU A CA 1
ATOM 684 C C . GLU A 1 84 ? -13.448 1.452 16.674 1.00 94.44 84 GLU A C 1
ATOM 686 O O . GLU A 1 84 ? -12.950 1.312 15.560 1.00 94.44 84 GLU A O 1
ATOM 691 N N . GLU A 1 85 ? -14.195 2.514 16.978 1.00 94.62 85 GLU A N 1
ATOM 692 C CA . GLU A 1 85 ? -14.526 3.577 16.023 1.00 94.62 85 GLU A CA 1
ATOM 693 C C . GLU A 1 85 ? -13.281 4.322 15.511 1.00 94.62 85 GLU A C 1
ATOM 695 O O . GLU A 1 85 ? -13.099 4.487 14.299 1.00 94.62 85 GLU A O 1
ATOM 700 N N . THR A 1 86 ? -12.384 4.718 16.421 1.00 94.69 86 THR A N 1
ATOM 701 C CA . THR A 1 86 ? -11.128 5.398 16.059 1.00 94.69 86 THR A CA 1
ATOM 702 C C . THR A 1 86 ? -10.228 4.468 15.256 1.00 94.69 86 THR A C 1
ATOM 704 O O . THR A 1 86 ? -9.640 4.873 14.253 1.00 94.69 86 THR A O 1
ATOM 707 N N . LEU A 1 87 ? -10.137 3.205 15.679 1.00 94.88 87 LEU A N 1
ATOM 708 C CA . LEU A 1 87 ? -9.344 2.185 15.010 1.00 94.88 87 LEU A CA 1
ATOM 709 C C . LEU A 1 87 ? -9.831 1.966 13.575 1.00 94.88 87 LEU A C 1
ATOM 711 O O . LEU A 1 87 ? -9.024 1.996 12.650 1.00 94.88 87 LEU A O 1
ATOM 715 N N . ASN A 1 88 ? -11.136 1.781 13.379 1.00 93.38 88 ASN A N 1
ATOM 716 C CA . ASN A 1 88 ? -11.720 1.545 12.061 1.00 93.38 88 ASN A CA 1
ATOM 717 C C . ASN A 1 88 ? -11.510 2.744 11.129 1.00 93.38 88 ASN A C 1
ATOM 719 O O . ASN A 1 88 ? -11.098 2.565 9.981 1.00 93.38 88 ASN A O 1
ATOM 723 N N . THR A 1 89 ? -11.715 3.959 11.639 1.00 95.19 89 THR A N 1
ATOM 724 C CA . THR A 1 89 ? -11.520 5.199 10.875 1.00 95.19 89 THR A CA 1
ATOM 725 C C . THR A 1 89 ? -10.067 5.366 10.432 1.00 95.19 89 THR A C 1
ATOM 727 O O . THR A 1 89 ? -9.795 5.610 9.253 1.00 95.19 89 THR A O 1
ATOM 730 N N . GLU A 1 90 ? -9.112 5.186 11.346 1.00 95.50 90 GLU A N 1
ATOM 731 C CA . GLU A 1 90 ? -7.692 5.329 11.024 1.00 95.50 90 GLU A CA 1
ATOM 732 C C . GLU A 1 90 ? -7.193 4.207 10.112 1.00 95.50 90 GLU A C 1
ATOM 734 O O . GLU A 1 90 ? -6.512 4.485 9.123 1.00 95.50 90 GLU A O 1
ATOM 739 N N . LEU A 1 91 ? -7.575 2.949 10.356 1.00 95.31 91 LEU A N 1
ATOM 740 C CA . LEU A 1 91 ? -7.208 1.837 9.476 1.00 95.31 91 LEU A CA 1
ATOM 741 C C . LEU A 1 91 ? -7.747 2.037 8.056 1.00 95.31 91 LEU A C 1
ATOM 743 O O . LEU A 1 91 ? -7.023 1.757 7.095 1.00 95.31 91 LEU A O 1
ATOM 747 N N . LEU A 1 92 ? -8.972 2.546 7.903 1.00 94.06 92 LEU A N 1
ATOM 748 C CA . LEU A 1 92 ? -9.541 2.875 6.598 1.00 94.06 92 LEU A CA 1
ATOM 749 C C . LEU A 1 92 ? -8.762 4.013 5.927 1.00 94.06 92 LEU A C 1
ATOM 751 O O . LEU A 1 92 ? -8.337 3.872 4.780 1.00 94.06 92 LEU A O 1
ATOM 755 N N . LYS A 1 93 ? -8.498 5.108 6.651 1.00 95.06 93 LYS A N 1
ATOM 756 C CA . LYS A 1 93 ? -7.719 6.251 6.149 1.00 95.06 93 LYS A CA 1
ATOM 757 C C . LYS A 1 93 ? -6.329 5.829 5.674 1.00 95.06 93 LYS A C 1
ATOM 759 O O . LYS A 1 93 ? -5.925 6.193 4.570 1.00 95.06 93 LYS A O 1
ATOM 764 N N . LYS A 1 94 ? -5.603 5.034 6.469 1.00 95.88 94 LYS A N 1
ATOM 765 C CA . LYS A 1 94 ? -4.282 4.522 6.072 1.00 95.88 94 LYS A CA 1
ATOM 766 C C . LYS A 1 94 ? -4.387 3.544 4.908 1.00 95.88 94 LYS A C 1
ATOM 768 O O . LYS A 1 94 ? -3.575 3.640 3.999 1.00 95.88 94 LYS A O 1
ATOM 773 N N . SER A 1 95 ? -5.396 2.671 4.876 1.00 93.69 95 SER A N 1
ATOM 774 C CA . SER A 1 95 ? -5.616 1.748 3.750 1.00 93.69 95 SER A CA 1
ATOM 775 C C . SER A 1 95 ? -5.837 2.490 2.431 1.00 93.69 95 SER A C 1
ATOM 777 O O . SER A 1 95 ? -5.207 2.158 1.429 1.00 93.69 95 SER A O 1
ATOM 779 N N . MET A 1 96 ? -6.670 3.535 2.433 1.00 93.25 96 MET A N 1
ATOM 780 C CA . MET A 1 96 ? -6.879 4.383 1.255 1.00 93.25 96 MET A CA 1
ATOM 781 C C . MET A 1 96 ? -5.596 5.119 0.851 1.00 93.25 96 MET A C 1
ATOM 783 O O . MET A 1 96 ? -5.283 5.186 -0.335 1.00 93.25 96 MET A O 1
ATOM 787 N N . GLY A 1 97 ? -4.822 5.614 1.824 1.00 95.06 97 GLY A N 1
ATOM 788 C CA . GLY A 1 97 ? -3.505 6.207 1.576 1.00 95.06 97 GLY A CA 1
ATOM 789 C C . GLY A 1 97 ? -2.537 5.231 0.901 1.00 95.06 97 GLY A C 1
ATOM 790 O O . GLY A 1 97 ? -1.948 5.566 -0.121 1.00 95.06 97 GLY A O 1
ATOM 791 N N . ILE A 1 98 ? -2.445 3.995 1.407 1.00 96.00 98 ILE A N 1
ATOM 792 C CA . ILE A 1 98 ? -1.634 2.920 0.809 1.00 96.00 98 ILE A CA 1
ATOM 793 C C . ILE A 1 98 ? -2.077 2.646 -0.631 1.00 96.00 98 ILE A C 1
ATOM 795 O O . ILE A 1 98 ? -1.231 2.526 -1.513 1.00 96.00 98 ILE A O 1
ATOM 799 N N . HIS A 1 99 ? -3.385 2.556 -0.887 1.00 94.31 99 HIS A N 1
ATOM 800 C CA . HIS A 1 99 ? -3.913 2.297 -2.231 1.00 94.31 99 HIS A CA 1
ATOM 801 C C . HIS A 1 99 ? -3.613 3.417 -3.215 1.00 94.31 99 HIS A C 1
ATOM 803 O O . HIS A 1 99 ? -3.088 3.150 -4.299 1.00 94.31 99 HIS A O 1
ATOM 809 N N . ARG A 1 100 ? -3.842 4.666 -2.810 1.00 95.31 100 ARG A N 1
ATOM 810 C CA . ARG A 1 100 ? -3.501 5.843 -3.609 1.00 95.31 100 ARG A CA 1
ATOM 811 C C . ARG A 1 100 ? -2.008 5.889 -3.927 1.00 95.31 100 ARG A C 1
ATOM 813 O O . ARG A 1 100 ? -1.640 6.010 -5.093 1.00 95.31 100 ARG A O 1
ATOM 820 N N . ASP A 1 101 ? -1.157 5.786 -2.910 1.00 96.06 101 ASP A N 1
ATOM 821 C CA . ASP A 1 101 ? 0.289 5.936 -3.085 1.00 96.06 101 ASP A CA 1
ATOM 822 C C . ASP A 1 101 ? 0.875 4.765 -3.883 1.00 96.06 101 ASP A C 1
ATOM 824 O O . ASP A 1 101 ? 1.755 4.963 -4.718 1.00 96.06 101 ASP A O 1
ATOM 828 N N . PHE A 1 102 ? 0.357 3.546 -3.694 1.00 96.25 102 PHE A N 1
ATOM 829 C CA . PHE A 1 102 ? 0.780 2.404 -4.499 1.00 96.25 102 PHE A CA 1
ATOM 830 C C . PHE A 1 102 ? 0.308 2.513 -5.952 1.00 96.25 102 PHE A C 1
ATOM 832 O O . PHE A 1 102 ? 1.080 2.212 -6.858 1.00 96.25 102 PHE A O 1
ATOM 839 N N . SER A 1 103 ? -0.910 3.005 -6.194 1.00 95.62 103 SER A N 1
ATOM 840 C CA . SER A 1 103 ? -1.392 3.288 -7.552 1.00 95.62 103 SER A CA 1
ATOM 841 C C . SER A 1 103 ? -0.525 4.335 -8.250 1.00 95.62 103 SER A C 1
ATOM 843 O O . SER A 1 103 ? -0.192 4.171 -9.422 1.00 95.62 103 SER A O 1
ATOM 845 N N . ALA A 1 104 ? -0.116 5.383 -7.529 1.00 94.94 104 ALA A N 1
ATOM 846 C CA . ALA A 1 104 ? 0.807 6.385 -8.049 1.00 94.94 104 ALA A CA 1
ATOM 847 C C . ALA A 1 104 ? 2.175 5.763 -8.369 1.00 94.94 104 ALA A C 1
ATOM 849 O O . ALA A 1 104 ? 2.680 5.934 -9.476 1.00 94.94 104 ALA A O 1
ATOM 850 N N . LEU A 1 105 ? 2.747 4.978 -7.448 1.00 93.69 105 LEU A N 1
ATOM 851 C CA . LEU A 1 105 ? 4.012 4.273 -7.677 1.00 93.69 105 LEU A CA 1
ATOM 852 C C . LEU A 1 105 ? 3.945 3.387 -8.926 1.00 93.69 105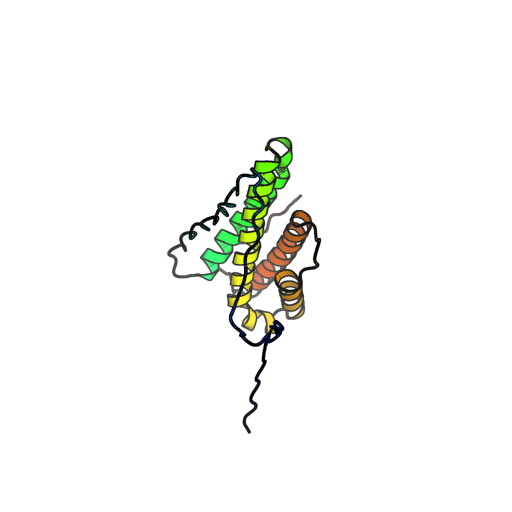 LEU A C 1
ATOM 854 O O . LEU A 1 105 ? 4.848 3.440 -9.761 1.00 93.69 105 LEU A O 1
ATOM 858 N N . LEU A 1 106 ? 2.871 2.604 -9.061 1.00 94.19 106 LEU A N 1
ATOM 859 C CA . LEU A 1 106 ? 2.628 1.753 -10.219 1.00 94.19 106 LEU A CA 1
ATOM 860 C C . LEU A 1 106 ? 2.598 2.587 -11.501 1.00 94.19 106 LEU A C 1
ATOM 862 O O . LEU A 1 106 ? 3.319 2.278 -12.437 1.00 94.19 106 LEU A O 1
ATOM 866 N N . LEU A 1 107 ? 1.810 3.664 -11.535 1.00 93.69 107 LEU A N 1
ATOM 867 C CA . LEU A 1 107 ? 1.680 4.525 -12.712 1.00 93.69 107 LEU A CA 1
ATOM 868 C C . LEU A 1 107 ? 3.030 5.095 -13.166 1.00 93.69 107 LEU A C 1
ATOM 870 O O . LEU A 1 107 ? 3.301 5.129 -14.361 1.00 93.69 107 LEU A O 1
ATOM 874 N N . HIS A 1 108 ? 3.877 5.496 -12.218 1.00 90.44 108 HIS A N 1
ATOM 875 C CA . HIS A 1 108 ? 5.187 6.083 -12.504 1.00 90.44 108 HIS A CA 1
ATOM 876 C C . HIS A 1 108 ? 6.272 5.082 -12.902 1.00 90.44 108 HIS A C 1
ATOM 878 O O . HIS A 1 108 ? 7.337 5.514 -13.322 1.00 90.44 108 HIS A O 1
ATOM 884 N N . THR A 1 109 ? 6.043 3.782 -12.719 1.00 90.44 109 THR A N 1
ATOM 885 C CA . THR A 1 109 ? 7.073 2.747 -12.936 1.00 90.44 109 THR A CA 1
ATOM 886 C C . THR A 1 109 ? 6.580 1.579 -13.788 1.00 90.44 109 THR A C 1
ATOM 888 O O . THR A 1 109 ? 7.242 0.547 -13.904 1.00 90.44 109 THR A O 1
ATOM 891 N N . LYS A 1 110 ? 5.369 1.698 -14.343 1.00 91.12 110 LYS A N 1
ATOM 892 C CA . LYS A 1 110 ? 4.698 0.617 -15.062 1.00 91.12 110 LYS A CA 1
ATOM 893 C C . LYS A 1 110 ? 5.455 0.239 -16.324 1.00 91.12 110 LYS A C 1
ATOM 895 O O . LYS A 1 110 ? 5.604 -0.950 -16.586 1.00 91.12 110 LYS A O 1
ATOM 900 N N . GLU A 1 111 ? 5.889 1.223 -17.104 1.00 88.50 111 GLU A N 1
ATOM 901 C CA . GLU A 1 111 ? 6.550 0.986 -18.391 1.00 88.50 111 GLU A CA 1
ATOM 902 C C . GLU A 1 111 ? 7.835 0.182 -18.200 1.00 88.50 111 GLU A C 1
ATOM 904 O O . GLU A 1 111 ? 8.095 -0.768 -18.932 1.00 88.50 111 GLU A O 1
ATOM 909 N N . GLU A 1 112 ? 8.575 0.489 -17.144 1.00 85.31 112 GLU A N 1
ATOM 910 C CA . GLU A 1 112 ? 9.790 -0.197 -16.735 1.00 85.31 112 GLU A CA 1
ATOM 911 C C . GLU A 1 112 ? 9.481 -1.598 -16.200 1.00 85.31 112 GLU A C 1
ATOM 913 O O . GLU A 1 112 ? 10.110 -2.584 -16.593 1.00 85.31 112 GLU A O 1
ATOM 918 N N . MET A 1 113 ? 8.464 -1.719 -15.345 1.00 87.69 113 MET A N 1
ATOM 919 C CA . MET A 1 113 ? 8.102 -2.991 -14.718 1.00 87.69 113 MET A CA 1
ATOM 920 C C . MET A 1 113 ? 7.556 -4.030 -15.698 1.00 87.69 113 MET A C 1
ATOM 922 O O . MET A 1 113 ? 7.688 -5.224 -15.425 1.00 87.69 113 MET A O 1
ATOM 926 N N . VAL A 1 114 ? 7.029 -3.612 -16.855 1.00 91.50 114 VAL A N 1
ATOM 927 C CA . VAL A 1 114 ? 6.695 -4.527 -17.962 1.00 91.50 114 VAL A CA 1
ATOM 928 C C . VAL A 1 114 ? 7.928 -5.318 -18.417 1.00 91.50 114 VAL A C 1
ATOM 930 O O . VAL A 1 114 ? 7.801 -6.498 -18.742 1.00 91.50 114 VAL A O 1
ATOM 933 N N . PHE A 1 115 ? 9.114 -4.702 -18.414 1.00 86.19 115 PHE A N 1
ATOM 934 C CA . PHE A 1 115 ? 10.357 -5.348 -18.846 1.00 86.19 115 PHE A CA 1
ATOM 935 C C . PHE A 1 115 ? 11.081 -6.074 -17.708 1.00 86.19 115 PHE A C 1
ATOM 937 O O . PHE A 1 115 ? 11.700 -7.108 -17.945 1.00 86.19 115 PHE A O 1
ATOM 944 N N . ILE A 1 116 ? 10.995 -5.550 -16.483 1.00 86.50 116 ILE A N 1
ATOM 945 C CA . ILE A 1 116 ? 11.703 -6.090 -15.311 1.00 86.50 116 ILE A CA 1
ATOM 946 C C . ILE A 1 116 ? 10.995 -7.323 -14.749 1.00 86.50 116 ILE A C 1
ATOM 948 O O . ILE A 1 116 ? 11.610 -8.360 -14.504 1.00 86.50 116 ILE A O 1
ATOM 952 N N . SER A 1 117 ? 9.694 -7.201 -14.477 1.00 91.94 117 SER A N 1
ATOM 953 C CA . SER A 1 117 ? 8.925 -8.235 -13.786 1.00 91.94 117 SER A CA 1
ATOM 954 C C . SER A 1 117 ? 7.442 -8.157 -14.168 1.00 91.94 117 SER A C 1
ATOM 956 O O . SER A 1 117 ? 6.611 -7.698 -13.373 1.00 91.94 117 SER A O 1
ATOM 958 N N . PRO A 1 118 ? 7.079 -8.631 -15.376 1.00 92.44 118 PRO A N 1
ATOM 959 C CA . PRO A 1 118 ? 5.698 -8.592 -15.853 1.00 92.44 118 PRO A CA 1
ATOM 960 C C . PRO A 1 118 ? 4.738 -9.370 -14.939 1.00 92.44 118 PRO A C 1
ATOM 962 O O . PRO A 1 118 ? 3.611 -8.933 -14.716 1.00 92.44 118 PRO A O 1
ATOM 965 N N . ASP A 1 119 ? 5.192 -10.469 -14.328 1.00 95.06 119 ASP A N 1
ATOM 966 C CA . ASP A 1 119 ? 4.385 -11.257 -13.387 1.00 95.06 119 ASP A CA 1
ATOM 967 C C . ASP A 1 119 ? 4.046 -10.478 -12.106 1.00 95.06 119 ASP A C 1
ATOM 969 O O . ASP A 1 119 ? 2.947 -10.598 -11.557 1.00 95.06 119 ASP A O 1
ATOM 973 N N . LEU A 1 120 ? 4.996 -9.688 -11.593 1.00 94.56 120 LEU A N 1
ATOM 974 C CA . LEU A 1 120 ? 4.778 -8.864 -10.405 1.00 94.56 120 LEU A CA 1
ATOM 975 C C . LEU A 1 120 ? 3.888 -7.664 -10.728 1.00 94.56 120 LEU A C 1
ATOM 977 O O . LEU A 1 120 ? 3.015 -7.323 -9.927 1.00 94.56 120 LEU A O 1
ATOM 981 N N . LEU A 1 121 ? 4.063 -7.076 -11.912 1.00 94.88 121 LEU A N 1
ATOM 982 C CA . LEU A 1 121 ? 3.189 -6.028 -12.422 1.00 94.88 121 LEU A CA 1
ATOM 983 C C . LEU A 1 121 ? 1.739 -6.525 -12.534 1.00 94.88 121 LEU A C 1
ATOM 985 O O . LEU A 1 121 ? 0.833 -5.882 -12.007 1.00 94.88 121 LEU A O 1
ATOM 989 N N . GLU A 1 122 ? 1.514 -7.701 -13.124 1.00 94.69 122 GLU A N 1
ATOM 990 C CA . GLU A 1 122 ? 0.169 -8.270 -13.263 1.00 94.69 122 GLU A CA 1
ATOM 991 C C . GLU A 1 122 ? -0.485 -8.526 -11.893 1.00 94.69 122 GLU A C 1
ATOM 993 O O . GLU A 1 122 ? -1.672 -8.252 -11.691 1.00 94.69 122 GLU A O 1
ATOM 998 N N . LYS A 1 123 ? 0.286 -9.021 -10.914 1.00 94.19 123 LYS A N 1
ATOM 999 C CA . LYS A 1 123 ? -0.184 -9.191 -9.528 1.00 94.19 123 LYS A CA 1
ATOM 1000 C C . LYS A 1 123 ? -0.548 -7.856 -8.880 1.00 94.19 123 LYS A C 1
ATOM 1002 O O . LYS A 1 123 ? -1.573 -7.784 -8.201 1.00 94.19 123 LYS A O 1
ATOM 1007 N N . ALA A 1 124 ? 0.262 -6.819 -9.083 1.00 94.25 124 ALA A N 1
ATOM 1008 C CA . ALA A 1 124 ? 0.003 -5.482 -8.562 1.00 94.25 124 ALA A CA 1
ATOM 1009 C C . ALA A 1 124 ? -1.268 -4.872 -9.173 1.00 94.25 124 ALA A C 1
ATOM 1011 O O . ALA A 1 124 ? -2.116 -4.374 -8.435 1.00 94.25 124 ALA A O 1
ATOM 1012 N N . GLU A 1 125 ? -1.459 -4.991 -10.489 1.00 93.69 125 GLU A N 1
ATOM 1013 C CA . GLU A 1 125 ? -2.662 -4.515 -11.182 1.00 93.69 125 GLU A CA 1
ATOM 1014 C C . GLU A 1 125 ? -3.922 -5.272 -10.753 1.00 93.69 125 GLU A C 1
ATOM 1016 O O . GLU A 1 125 ? -4.960 -4.660 -10.490 1.00 93.69 125 GLU A O 1
ATOM 1021 N N . LYS A 1 126 ? -3.841 -6.606 -10.645 1.00 91.94 126 LYS A N 1
ATOM 1022 C CA . LYS A 1 126 ? -4.937 -7.426 -10.110 1.00 91.94 126 LYS A CA 1
ATOM 1023 C C . LYS A 1 126 ? -5.294 -6.982 -8.699 1.00 91.94 126 LYS A C 1
ATOM 1025 O O . LYS A 1 126 ? -6.472 -6.799 -8.420 1.00 91.94 126 LYS A O 1
ATOM 1030 N N . MET A 1 127 ? -4.295 -6.774 -7.841 1.00 90.50 127 MET A N 1
ATOM 1031 C CA . MET A 1 127 ? -4.534 -6.295 -6.486 1.00 90.50 127 MET A CA 1
ATOM 1032 C C . MET A 1 127 ? -5.243 -4.942 -6.534 1.00 90.50 127 MET A C 1
ATOM 1034 O O . MET A 1 127 ? -6.359 -4.859 -6.045 1.00 90.50 127 MET A O 1
ATOM 1038 N N . LEU A 1 128 ? -4.669 -3.924 -7.179 1.00 90.38 128 LEU A N 1
ATOM 1039 C CA . LEU A 1 128 ? -5.175 -2.548 -7.147 1.00 90.38 128 LEU A CA 1
ATOM 1040 C C . LEU A 1 128 ? -6.548 -2.356 -7.807 1.00 90.38 128 LEU A C 1
ATOM 1042 O O . LEU A 1 128 ? -7.339 -1.555 -7.308 1.00 90.38 128 LEU A O 1
ATOM 1046 N N . PHE A 1 129 ? -6.832 -3.064 -8.904 1.00 85.69 129 PHE A N 1
ATOM 1047 C CA . PHE A 1 129 ? -7.986 -2.761 -9.763 1.00 85.69 129 PHE A CA 1
ATOM 1048 C C . PHE A 1 129 ? -9.009 -3.893 -9.884 1.00 85.69 129 PHE A C 1
ATOM 1050 O O . PHE A 1 129 ? -10.122 -3.655 -10.351 1.00 85.69 129 PHE A O 1
ATOM 1057 N N . LYS A 1 130 ? -8.675 -5.120 -9.469 1.00 76.75 130 LYS A N 1
ATOM 1058 C CA . LYS A 1 130 ? -9.595 -6.268 -9.495 1.00 76.75 130 LYS A CA 1
ATOM 1059 C C . LYS A 1 130 ? -9.901 -6.703 -8.065 1.00 76.75 130 LYS A C 1
ATOM 1061 O O . LYS A 1 130 ? -9.470 -7.756 -7.605 1.00 76.75 130 LYS A O 1
ATOM 1066 N N . GLY A 1 131 ? -10.629 -5.844 -7.353 1.00 68.06 131 GLY A N 1
ATOM 1067 C CA . GLY A 1 131 ? -11.117 -6.137 -6.009 1.00 68.06 131 GLY A CA 1
ATOM 1068 C C . GLY A 1 131 ? -12.269 -7.145 -6.021 1.00 68.06 131 GLY A C 1
ATOM 1069 O O . GLY A 1 131 ? -13.122 -7.119 -6.907 1.00 68.06 131 GLY A O 1
ATOM 1070 N N . GLU A 1 132 ? -12.319 -8.009 -5.009 1.00 71.19 132 GLU A N 1
ATOM 1071 C CA . GLU A 1 132 ? -13.478 -8.861 -4.734 1.00 71.19 132 GLU A CA 1
ATOM 1072 C C . GLU A 1 132 ? -14.431 -8.130 -3.777 1.00 71.19 132 GLU A C 1
ATOM 1074 O O . GLU A 1 132 ? -14.030 -7.676 -2.698 1.00 71.19 132 GLU A O 1
ATOM 1079 N N . ALA A 1 133 ? -15.703 -8.005 -4.164 1.00 70.38 133 ALA A N 1
ATOM 1080 C CA . ALA A 1 133 ? -16.726 -7.414 -3.307 1.00 70.38 133 ALA A CA 1
ATOM 1081 C C . ALA A 1 133 ? -16.864 -8.211 -1.995 1.00 70.38 133 ALA A C 1
ATOM 1083 O O . ALA A 1 133 ? -16.861 -9.439 -2.003 1.00 70.38 133 ALA A O 1
ATOM 1084 N N . GLY A 1 134 ? -16.989 -7.512 -0.864 1.00 70.38 134 GLY A N 1
ATOM 1085 C CA . GLY A 1 134 ? -17.104 -8.145 0.457 1.00 70.38 134 GLY A CA 1
ATOM 1086 C C . GLY A 1 134 ? -15.780 -8.612 1.074 1.00 70.38 134 GLY A C 1
ATOM 1087 O O . GLY A 1 134 ? -15.792 -9.265 2.116 1.00 70.38 134 GLY A O 1
ATOM 1088 N N . THR A 1 135 ? -14.634 -8.273 0.474 1.00 79.25 135 THR A N 1
ATOM 1089 C CA . THR A 1 135 ? -13.326 -8.572 1.069 1.00 79.25 135 THR A CA 1
ATOM 1090 C C . THR A 1 135 ? -13.094 -7.744 2.335 1.00 79.25 135 THR A C 1
ATOM 1092 O O . THR A 1 135 ? -13.280 -6.530 2.346 1.00 79.25 135 THR A O 1
ATOM 1095 N N . ASP A 1 136 ? -12.619 -8.400 3.394 1.00 87.69 136 ASP A N 1
ATOM 1096 C CA . ASP A 1 136 ? -12.118 -7.756 4.611 1.00 87.69 136 ASP A CA 1
ATOM 1097 C C . ASP A 1 136 ? -10.978 -6.782 4.268 1.00 87.69 136 ASP A C 1
ATOM 1099 O O . ASP A 1 136 ? -9.888 -7.201 3.861 1.00 87.69 136 ASP A O 1
ATOM 1103 N N . PHE A 1 137 ? -11.239 -5.482 4.435 1.00 84.06 137 PHE A N 1
ATOM 1104 C CA . PHE A 1 137 ? -10.320 -4.418 4.036 1.00 84.06 137 PHE A CA 1
ATOM 1105 C C . PHE A 1 137 ? -8.977 -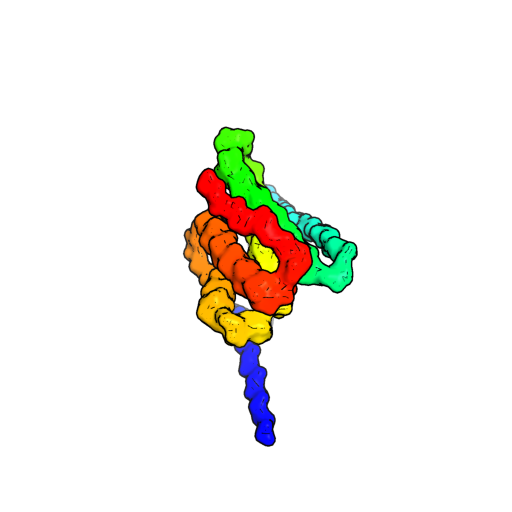4.507 4.770 1.00 84.06 137 PHE A C 1
ATOM 1107 O O . PHE A 1 137 ? -7.939 -4.246 4.171 1.00 84.06 137 PHE A O 1
ATOM 1114 N N . ILE A 1 138 ? -8.963 -4.936 6.039 1.00 89.81 138 ILE A N 1
ATOM 1115 C CA . ILE A 1 138 ? -7.730 -5.063 6.823 1.00 89.81 138 ILE A CA 1
ATOM 1116 C C . ILE A 1 138 ? -6.878 -6.177 6.230 1.00 89.81 138 ILE A C 1
ATOM 1118 O O . ILE A 1 138 ? -5.682 -5.996 5.974 1.00 89.81 138 ILE A O 1
ATOM 1122 N N . LYS A 1 139 ? -7.492 -7.342 5.991 1.00 90.31 139 LYS A N 1
ATOM 1123 C CA . LYS A 1 139 ? -6.799 -8.479 5.370 1.00 90.31 139 LYS A CA 1
ATOM 1124 C C . LYS A 1 139 ? -6.312 -8.131 3.969 1.00 90.31 139 LYS A C 1
ATOM 1126 O O . LYS A 1 139 ? -5.209 -8.532 3.595 1.00 90.31 139 LYS A O 1
ATOM 1131 N N . TYR A 1 140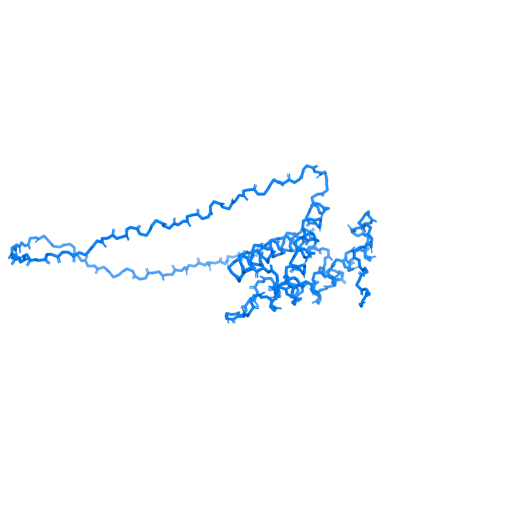 ? -7.114 -7.401 3.205 1.00 91.12 140 TYR A N 1
ATOM 1132 C CA . TYR A 1 140 ? -6.760 -6.950 1.869 1.00 91.12 140 TYR A CA 1
ATOM 1133 C C . TYR A 1 140 ? -5.563 -5.989 1.896 1.00 91.12 140 TYR A C 1
ATOM 1135 O O . TYR A 1 140 ? -4.564 -6.266 1.234 1.00 91.12 140 TYR A O 1
ATOM 1143 N N . THR A 1 141 ? -5.580 -4.955 2.742 1.00 92.50 141 THR A N 1
ATOM 1144 C CA . THR A 1 141 ? -4.441 -4.037 2.911 1.00 92.50 141 THR A CA 1
ATOM 1145 C C . THR A 1 141 ? -3.185 -4.780 3.371 1.00 92.50 141 THR A C 1
ATOM 1147 O O . THR A 1 141 ? -2.107 -4.542 2.835 1.00 92.50 141 THR A O 1
ATOM 1150 N N . CYS A 1 142 ? -3.301 -5.764 4.273 1.00 92.19 142 CYS A N 1
ATOM 1151 C CA . CYS A 1 142 ? -2.165 -6.615 4.656 1.00 92.19 142 CYS A CA 1
ATOM 1152 C C . CYS A 1 142 ? -1.577 -7.398 3.470 1.00 92.19 142 CYS A C 1
ATOM 1154 O O . CYS A 1 142 ? -0.355 -7.510 3.351 1.00 92.19 142 CYS A O 1
ATOM 1156 N N . LYS A 1 143 ? -2.423 -7.964 2.597 1.00 92.25 143 LYS A N 1
ATOM 1157 C CA . LYS A 1 143 ? -1.968 -8.638 1.368 1.00 92.25 143 LYS A CA 1
ATOM 1158 C C . LYS A 1 143 ? -1.298 -7.645 0.420 1.00 92.25 143 LYS A C 1
ATOM 1160 O O . LYS A 1 143 ? -0.257 -7.964 -0.151 1.00 92.25 143 LYS A O 1
ATOM 1165 N N . MET A 1 144 ? -1.861 -6.449 0.289 1.00 93.19 144 MET A N 1
ATOM 1166 C CA . MET A 1 144 ? -1.318 -5.405 -0.567 1.00 93.19 144 MET A CA 1
ATOM 1167 C C . MET A 1 144 ? 0.051 -4.916 -0.088 1.00 93.19 144 MET A C 1
ATOM 1169 O O . MET A 1 144 ? 0.959 -4.814 -0.907 1.00 93.19 144 MET A O 1
ATOM 1173 N N . SER A 1 145 ? 0.256 -4.726 1.222 1.00 93.00 145 SER A N 1
ATOM 1174 C CA . SER A 1 145 ? 1.564 -4.362 1.794 1.00 93.00 145 SER A CA 1
ATOM 1175 C C . SER A 1 145 ? 2.675 -5.345 1.412 1.00 93.00 145 SER A C 1
ATOM 1177 O O . SER A 1 145 ? 3.806 -4.925 1.175 1.00 93.00 145 SER A O 1
ATOM 1179 N N . LYS A 1 146 ? 2.366 -6.646 1.304 1.00 92.62 146 LYS A N 1
ATOM 1180 C CA . LYS A 1 146 ? 3.339 -7.657 0.854 1.00 92.62 146 LYS A CA 1
ATOM 1181 C C . LYS A 1 146 ? 3.743 -7.437 -0.604 1.00 92.62 146 LYS A C 1
ATOM 1183 O O . LYS A 1 146 ? 4.929 -7.325 -0.883 1.00 92.62 146 LYS A O 1
ATOM 1188 N N . ILE A 1 147 ? 2.763 -7.282 -1.499 1.00 94.94 147 ILE A N 1
ATOM 1189 C CA . ILE A 1 147 ? 3.021 -7.005 -2.922 1.00 94.94 147 ILE A CA 1
ATOM 1190 C C . ILE A 1 147 ? 3.798 -5.696 -3.091 1.00 94.94 147 ILE A C 1
ATOM 1192 O O . ILE A 1 147 ? 4.725 -5.634 -3.890 1.00 94.94 147 ILE A O 1
ATOM 1196 N N . ILE A 1 148 ? 3.465 -4.664 -2.313 1.00 95.25 148 ILE A N 1
ATOM 1197 C CA . ILE A 1 148 ? 4.184 -3.386 -2.322 1.00 95.25 148 ILE A CA 1
ATOM 1198 C C . ILE A 1 148 ? 5.655 -3.574 -1.945 1.00 95.25 148 ILE A C 1
ATOM 1200 O O . ILE A 1 148 ? 6.528 -2.960 -2.555 1.00 95.25 148 ILE A O 1
ATOM 1204 N N . ASN A 1 149 ? 5.956 -4.396 -0.938 1.00 92.50 149 ASN A N 1
ATOM 1205 C CA . ASN A 1 149 ? 7.338 -4.664 -0.550 1.00 92.50 149 ASN A CA 1
ATOM 1206 C C . ASN A 1 149 ? 8.100 -5.395 -1.659 1.00 92.50 149 ASN A C 1
ATOM 1208 O O . ASN A 1 149 ? 9.195 -4.956 -2.010 1.00 92.50 149 ASN A O 1
ATOM 1212 N N . ASP A 1 150 ? 7.501 -6.416 -2.273 1.00 93.62 150 ASP A N 1
ATOM 1213 C CA . ASP A 1 150 ? 8.102 -7.113 -3.416 1.00 93.62 150 ASP A CA 1
ATOM 1214 C C . ASP A 1 150 ? 8.370 -6.138 -4.579 1.00 93.62 150 ASP A C 1
ATOM 1216 O O . ASP A 1 150 ? 9.458 -6.124 -5.157 1.00 93.62 150 ASP A O 1
ATOM 1220 N N . TYR A 1 151 ? 7.403 -5.262 -4.872 1.00 93.94 151 TYR A N 1
ATOM 1221 C CA . TYR A 1 151 ? 7.484 -4.254 -5.932 1.00 93.94 151 TYR A CA 1
ATOM 1222 C C . TYR A 1 151 ? 8.612 -3.245 -5.684 1.00 93.94 151 TYR A C 1
ATOM 1224 O O . TYR A 1 151 ? 9.457 -3.027 -6.552 1.00 93.94 151 TYR A O 1
ATOM 1232 N N . LYS A 1 152 ? 8.691 -2.680 -4.471 1.00 90.94 152 LYS A N 1
ATOM 1233 C CA . LYS A 1 152 ? 9.792 -1.788 -4.063 1.00 90.94 152 LYS A CA 1
ATOM 1234 C C . LYS A 1 152 ? 11.148 -2.491 -4.143 1.00 90.94 152 LYS A C 1
ATOM 1236 O O . LYS A 1 152 ? 12.125 -1.880 -4.570 1.00 90.94 152 LYS A O 1
ATOM 1241 N N . GLY A 1 153 ? 11.209 -3.761 -3.738 1.00 89.12 153 GLY A N 1
ATOM 1242 C CA . GLY A 1 153 ? 12.425 -4.569 -3.788 1.00 89.12 153 GLY A CA 1
ATOM 1243 C C . GLY A 1 153 ? 12.945 -4.766 -5.214 1.00 89.12 153 GLY A C 1
ATOM 1244 O O . GLY A 1 153 ? 14.152 -4.665 -5.434 1.00 89.12 153 GLY A O 1
ATOM 1245 N N . MET A 1 154 ? 12.049 -4.989 -6.181 1.00 89.81 154 MET A N 1
ATOM 1246 C CA . MET A 1 154 ? 12.415 -5.066 -7.602 1.00 89.81 154 MET A CA 1
ATOM 1247 C C . MET A 1 154 ? 12.915 -3.728 -8.140 1.00 89.81 154 MET A C 1
ATOM 1249 O O . MET A 1 154 ? 14.008 -3.679 -8.694 1.00 89.81 154 MET A O 1
ATOM 1253 N N . LEU A 1 155 ? 12.187 -2.634 -7.901 1.00 85.56 155 LEU A N 1
ATOM 1254 C CA . LEU A 1 155 ? 12.617 -1.305 -8.352 1.00 85.56 155 LEU A CA 1
ATOM 1255 C C . LEU A 1 155 ? 13.998 -0.915 -7.814 1.00 85.56 155 LEU A C 1
ATOM 1257 O O . LEU A 1 155 ? 14.820 -0.358 -8.536 1.00 85.56 155 LEU A O 1
ATOM 1261 N N . TYR A 1 156 ? 14.271 -1.216 -6.546 1.00 83.81 156 TYR A N 1
ATOM 1262 C CA . TYR A 1 156 ? 15.577 -0.940 -5.958 1.00 83.81 156 TYR A CA 1
ATOM 1263 C C . TYR A 1 156 ? 16.686 -1.801 -6.567 1.00 83.81 156 TYR A C 1
ATOM 1265 O O . TYR A 1 156 ? 17.758 -1.279 -6.862 1.00 83.81 156 TYR A O 1
ATOM 1273 N N . ARG A 1 157 ? 16.439 -3.104 -6.776 1.00 83.25 157 ARG A N 1
ATOM 1274 C CA . ARG A 1 157 ? 17.421 -4.017 -7.383 1.00 83.25 157 ARG A CA 1
ATOM 1275 C C . ARG A 1 157 ? 17.867 -3.534 -8.760 1.00 83.25 157 ARG A C 1
ATOM 1277 O O . ARG A 1 157 ? 19.052 -3.600 -9.063 1.00 83.25 157 ARG A O 1
ATOM 1284 N N . GLU A 1 158 ? 16.929 -3.025 -9.547 1.00 81.44 158 GLU A N 1
ATOM 1285 C CA . GLU A 1 158 ? 17.190 -2.514 -10.893 1.00 81.44 158 GLU A CA 1
ATOM 1286 C C . GLU A 1 158 ? 17.696 -1.059 -10.905 1.00 81.44 158 GLU A C 1
ATOM 1288 O O . GLU A 1 158 ? 17.870 -0.462 -11.963 1.00 81.44 158 GLU A O 1
ATOM 1293 N N . GLY A 1 159 ? 17.957 -0.465 -9.734 1.00 74.06 159 GLY A N 1
ATOM 1294 C CA . GLY A 1 159 ? 18.566 0.860 -9.630 1.00 74.06 159 GLY A CA 1
ATOM 1295 C C . GLY A 1 159 ? 17.613 2.030 -9.877 1.00 74.06 159 GLY A C 1
ATOM 1296 O O . GLY A 1 159 ? 18.083 3.154 -10.034 1.00 74.06 159 GLY A O 1
ATOM 1297 N N . TYR A 1 160 ? 16.294 1.813 -9.856 1.00 73.81 160 TYR A N 1
ATOM 1298 C CA . TYR A 1 160 ? 15.299 2.893 -9.961 1.00 73.81 160 TYR A CA 1
ATOM 1299 C C . TYR A 1 160 ? 15.147 3.693 -8.666 1.00 73.81 160 TYR A C 1
ATOM 1301 O O . TYR A 1 160 ? 14.611 4.798 -8.681 1.00 73.81 160 TYR A O 1
ATOM 1309 N N . LEU A 1 161 ? 15.624 3.148 -7.540 1.00 69.75 161 LEU A N 1
ATOM 1310 C CA . LEU A 1 161 ? 15.543 3.761 -6.211 1.00 69.75 161 LEU A CA 1
ATOM 1311 C C . LEU A 1 161 ? 16.907 3.809 -5.494 1.00 69.75 161 LEU A C 1
ATOM 1313 O O . LEU A 1 161 ? 17.002 3.358 -4.352 1.00 69.75 161 LEU A O 1
ATOM 1317 N N . PRO A 1 162 ? 17.972 4.342 -6.123 1.00 57.53 162 PRO A N 1
ATOM 1318 C CA . PRO A 1 162 ? 19.343 4.192 -5.629 1.00 57.53 162 PRO A CA 1
ATOM 1319 C C . PRO A 1 162 ? 19.581 4.931 -4.301 1.00 57.53 162 PRO A C 1
ATOM 1321 O O . PRO A 1 162 ? 20.261 4.410 -3.417 1.00 57.53 162 PRO A O 1
ATOM 1324 N N . ASP A 1 163 ? 18.948 6.094 -4.116 1.00 58.41 163 ASP A N 1
ATOM 1325 C CA . ASP A 1 163 ? 19.045 6.902 -2.890 1.00 58.41 163 ASP A CA 1
ATOM 1326 C C . ASP A 1 163 ? 18.026 6.499 -1.816 1.00 58.41 163 ASP A C 1
ATOM 1328 O O . ASP A 1 163 ? 18.074 6.973 -0.674 1.00 58.41 163 ASP A O 1
ATOM 1332 N N . PHE A 1 164 ? 17.086 5.611 -2.154 1.00 62.19 164 PHE A N 1
ATOM 1333 C CA . PHE A 1 164 ? 16.124 5.106 -1.191 1.00 62.19 164 PHE A CA 1
ATOM 1334 C C . PHE A 1 164 ? 16.834 4.087 -0.303 1.00 62.19 164 PHE A C 1
ATOM 1336 O O . PHE A 1 164 ? 16.935 2.908 -0.638 1.00 62.19 164 PHE A O 1
ATOM 1343 N N . LYS A 1 165 ? 17.379 4.549 0.829 1.00 55.75 165 LYS A N 1
ATOM 1344 C CA . LYS A 1 165 ? 18.044 3.680 1.806 1.00 55.75 165 LYS A CA 1
ATOM 1345 C C . LYS A 1 165 ? 17.181 2.440 2.051 1.00 55.75 165 LYS A C 1
ATOM 1347 O O . LYS A 1 165 ? 16.069 2.547 2.567 1.00 55.75 165 LYS A O 1
ATOM 1352 N N . TRP A 1 166 ? 17.744 1.261 1.777 1.00 52.25 166 TRP A N 1
ATOM 1353 C CA . TRP A 1 166 ? 17.190 -0.074 2.068 1.00 52.25 166 TRP A CA 1
ATOM 1354 C C . TRP A 1 166 ? 16.937 -0.317 3.577 1.0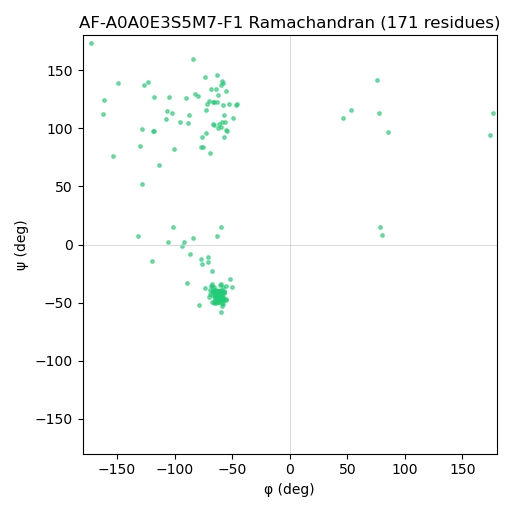0 52.25 166 TRP A C 1
ATOM 1356 O O . TRP A 1 166 ? 16.748 -1.434 4.035 1.00 52.25 166 TRP A O 1
ATOM 1366 N N . GLN A 1 167 ? 16.927 0.728 4.405 1.00 52.81 167 GLN A N 1
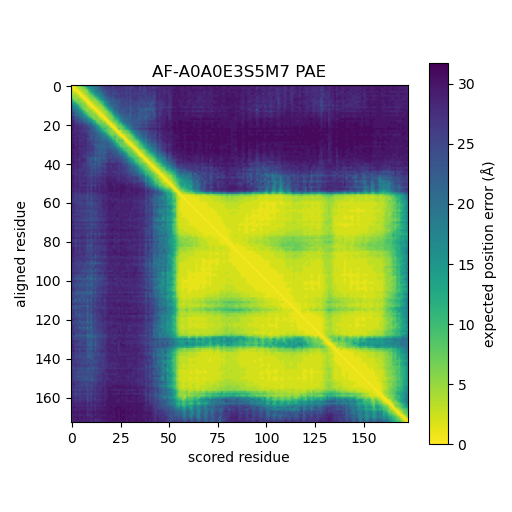ATOM 1367 C CA . GLN A 1 167 ? 16.717 0.644 5.847 1.00 52.81 167 GLN A CA 1
ATOM 1368 C C . GLN A 1 167 ? 15.266 0.291 6.221 1.00 52.81 167 GLN A C 1
ATOM 1370 O O . GLN A 1 167 ? 15.015 -0.067 7.364 1.00 52.81 167 GLN A O 1
ATOM 1375 N N . PHE A 1 168 ? 14.324 0.306 5.269 1.00 49.00 168 PHE A N 1
ATOM 1376 C CA . PHE A 1 168 ? 12.926 -0.096 5.496 1.00 49.00 168 PHE A CA 1
ATOM 1377 C C . PHE A 1 168 ? 12.614 -1.567 5.163 1.00 49.00 168 PHE A C 1
ATOM 1379 O O . PHE A 1 168 ? 11.479 -1.995 5.352 1.00 49.00 168 PHE A O 1
ATOM 1386 N N . MET A 1 169 ? 13.593 -2.345 4.682 1.00 46.12 169 MET A N 1
ATOM 1387 C CA . MET A 1 169 ? 13.425 -3.776 4.366 1.00 46.12 169 MET A CA 1
ATOM 1388 C C . MET A 1 169 ? 13.785 -4.710 5.536 1.00 46.12 169 MET A C 1
ATOM 1390 O O . MET A 1 169 ? 13.686 -5.926 5.401 1.00 46.12 169 MET A O 1
ATOM 1394 N N . SER A 1 170 ? 14.160 -4.169 6.702 1.00 39.97 170 SER A N 1
ATOM 1395 C CA . SER A 1 170 ? 14.276 -4.956 7.934 1.00 39.97 170 SER A CA 1
ATOM 1396 C C . SER A 1 170 ? 12.881 -5.210 8.515 1.00 39.97 170 SER A C 1
ATOM 1398 O O . SER A 1 170 ? 12.389 -4.497 9.385 1.00 39.97 170 SER A O 1
ATOM 1400 N N . THR A 1 171 ? 12.220 -6.240 7.999 1.00 40.97 171 THR A N 1
ATOM 1401 C CA . THR A 1 171 ? 11.325 -7.063 8.814 1.00 40.97 171 THR A CA 1
ATOM 1402 C C . THR A 1 171 ? 12.091 -8.320 9.180 1.00 40.97 171 THR A C 1
ATOM 1404 O O . THR A 1 171 ? 11.935 -9.345 8.522 1.00 40.97 171 THR A O 1
ATOM 1407 N N . ASP A 1 172 ? 12.915 -8.221 10.220 1.00 29.58 172 ASP A N 1
ATOM 1408 C CA . ASP A 1 172 ? 13.265 -9.385 11.024 1.00 29.58 172 ASP A CA 1
ATOM 1409 C C . ASP A 1 172 ? 12.323 -9.407 12.239 1.00 29.58 172 ASP A C 1
ATOM 1411 O O . ASP A 1 172 ? 12.406 -8.548 13.112 1.00 29.58 172 ASP A O 1
ATOM 1415 N N . ILE A 1 173 ? 11.365 -10.341 12.151 1.00 35.84 173 ILE A N 1
ATOM 1416 C CA . ILE A 1 173 ? 10.777 -11.212 13.194 1.00 35.84 173 ILE A CA 1
ATOM 1417 C C . ILE A 1 173 ? 10.422 -10.568 14.544 1.00 35.84 173 ILE A C 1
ATOM 1419 O O . ILE A 1 173 ? 11.328 -10.299 15.361 1.00 35.84 173 ILE A O 1
#

pLDDT: mean 70.85, std 25.73, range [29.08, 96.38]